Protein AF-A0A9K3J775-F1 (afdb_monomer)

Secondary structure (DSSP, 8-sta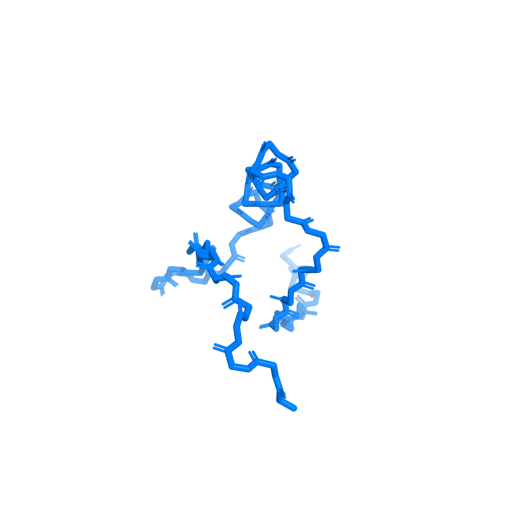te):
--TT--------EETTEE-HHHHHHHHHHHHHTT-SS------------

Sequence (49 aa):
MSPGARIAAYIVCWTGGCLIFDILSAIDQAVVDSVIILLISLGGGASSR

Radius of gyration: 12.95 Å; Cα contacts (8 Å, |Δi|>4): 14; chains: 1; bounding box: 28×18×38 Å

pLDDT: mean 86.01, std 12.15, range [49.97, 97.19]

Foldseek 3Di:
DDPPDDDDDADQADPVGGDPVSVVVSVVVCVVVVPPDDDDDDDDDPPPD

InterPro domains:
  IPR036852 Peptidase S8/S53 domain superfamily [G3DSA:3.40.50.200] (1-47)
  IPR036852 Peptidase S8/S53 domain superfamily [SSF52743] (1-48)

Mean predicted aligned error: 5.86 Å

Structure (mmCIF, N/CA/C/O backbone):
data_AF-A0A9K3J775-F1
#
_entry.id   AF-A0A9K3J775-F1
#
loop_
_atom_site.group_PDB
_atom_site.id
_atom_site.type_symbol
_atom_site.label_atom_id
_atom_site.label_alt_id
_atom_site.label_comp_id
_atom_site.label_asym_id
_atom_site.label_entity_id
_atom_site.label_seq_id
_atom_site.pdbx_PDB_ins_code
_atom_site.Cartn_x
_atom_site.Cartn_y
_atom_site.Cartn_z
_atom_site.occupancy
_atom_site.B_iso_or_equiv
_atom_site.auth_seq_id
_atom_site.auth_comp_id
_atom_site.auth_asym_id
_atom_site.auth_atom_id
_atom_site.pdbx_PDB_model_num
ATOM 1 N N . MET A 1 1 ? 3.721 0.363 19.568 1.00 60.84 1 MET A N 1
ATOM 2 C CA . MET A 1 1 ? 2.830 -0.617 18.904 1.00 60.84 1 MET A CA 1
ATOM 3 C C . MET A 1 1 ? 1.381 -0.279 19.224 1.00 60.84 1 MET A C 1
ATOM 5 O O . MET A 1 1 ? 1.099 -0.059 20.394 1.00 60.84 1 MET A O 1
ATOM 9 N N . SER A 1 2 ? 0.490 -0.256 18.225 1.00 79.56 2 SER A N 1
ATOM 10 C CA . SER A 1 2 ? -0.965 -0.111 18.415 1.00 79.56 2 SER A CA 1
ATOM 11 C C . SER A 1 2 ? -1.674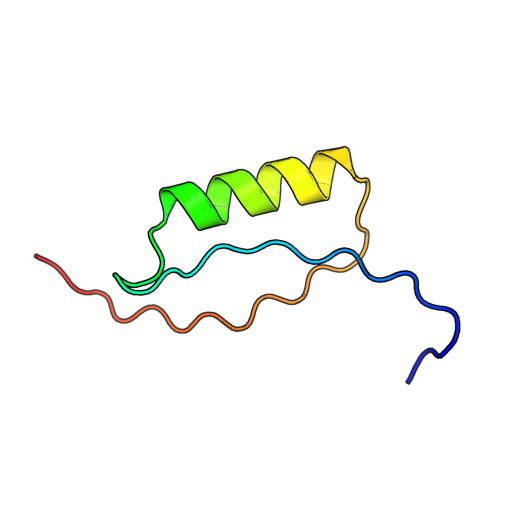 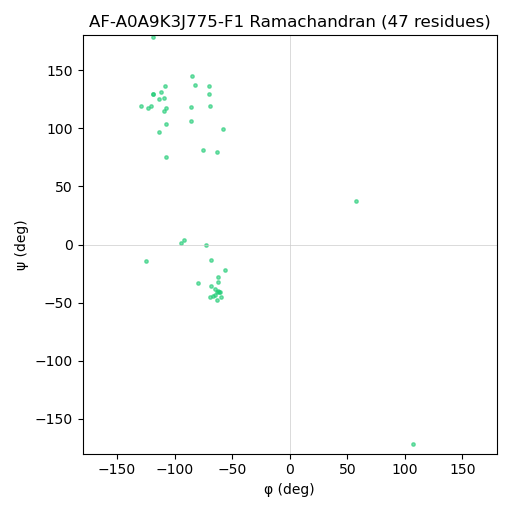-1.405 17.976 1.00 79.56 2 SER A C 1
ATOM 13 O O . SER A 1 2 ? -1.895 -1.589 16.781 1.00 79.56 2 SER A O 1
ATOM 15 N N . PRO A 1 3 ? -1.996 -2.328 18.902 1.00 84.25 3 PRO A N 1
ATOM 16 C CA . PRO A 1 3 ? -2.620 -3.609 18.561 1.00 84.25 3 PRO A CA 1
ATOM 17 C C . PRO A 1 3 ? -4.064 -3.491 18.040 1.00 84.25 3 PRO A C 1
ATOM 19 O O . PRO A 1 3 ? -4.587 -4.456 17.497 1.00 84.25 3 PRO A O 1
ATOM 22 N N . GLY A 1 4 ? -4.708 -2.328 18.198 1.00 89.31 4 GLY A N 1
ATOM 23 C CA . GLY A 1 4 ? -6.063 -2.061 17.697 1.00 89.31 4 GLY A CA 1
ATOM 24 C C . GLY A 1 4 ? -6.116 -1.382 16.323 1.00 89.31 4 GLY A C 1
ATOM 25 O O . GLY A 1 4 ? -7.204 -1.064 15.848 1.00 89.31 4 GLY A O 1
ATOM 26 N N . ALA A 1 5 ? -4.968 -1.110 15.695 1.00 88.50 5 ALA A N 1
ATOM 27 C CA . ALA A 1 5 ? -4.935 -0.468 14.386 1.00 88.50 5 ALA A CA 1
ATOM 28 C C . ALA A 1 5 ? -5.455 -1.415 13.292 1.00 88.50 5 ALA A C 1
ATOM 30 O O . ALA A 1 5 ? -5.091 -2.590 13.241 1.00 88.50 5 ALA A O 1
ATOM 31 N N . ARG A 1 6 ? -6.291 -0.888 12.393 1.00 90.38 6 ARG A N 1
ATOM 32 C CA . ARG A 1 6 ? -6.709 -1.591 11.175 1.00 90.38 6 ARG A CA 1
ATOM 33 C C . ARG A 1 6 ? -5.635 -1.428 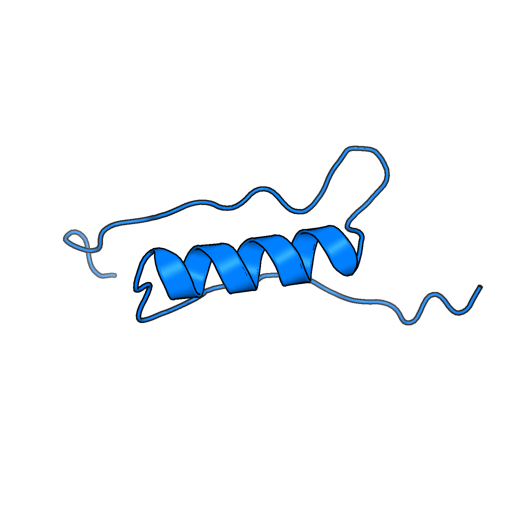10.106 1.00 90.38 6 ARG A C 1
ATOM 35 O O . ARG A 1 6 ? -5.102 -0.334 9.941 1.00 90.38 6 ARG A O 1
ATOM 42 N N . ILE A 1 7 ? -5.327 -2.512 9.400 1.00 91.38 7 ILE A N 1
ATOM 43 C CA . ILE A 1 7 ? -4.287 -2.545 8.368 1.00 91.38 7 ILE A CA 1
ATOM 44 C C . ILE A 1 7 ? -4.959 -2.770 7.013 1.00 91.38 7 ILE A C 1
ATOM 46 O O . ILE A 1 7 ? -5.679 -3.753 6.843 1.00 91.38 7 ILE A O 1
ATOM 50 N N . ALA A 1 8 ? -4.695 -1.874 6.066 1.00 92.44 8 ALA A N 1
ATOM 51 C CA . ALA A 1 8 ? -4.956 -2.064 4.643 1.00 92.44 8 ALA A CA 1
ATOM 52 C C . ALA A 1 8 ? -3.611 -2.260 3.928 1.00 92.44 8 ALA A C 1
ATOM 54 O O . ALA A 1 8 ? -2.636 -1.576 4.249 1.00 92.44 8 ALA A O 1
ATOM 55 N N . ALA A 1 9 ? -3.540 -3.224 3.010 1.00 93.56 9 ALA A N 1
ATOM 56 C CA . ALA A 1 9 ? -2.314 -3.577 2.299 1.00 93.56 9 ALA A CA 1
ATOM 57 C C . ALA A 1 9 ? -2.497 -3.364 0.792 1.00 93.56 9 ALA A C 1
ATOM 59 O O . ALA A 1 9 ? -3.451 -3.876 0.211 1.00 93.56 9 ALA A O 1
ATOM 60 N N . TYR A 1 10 ? -1.551 -2.656 0.171 1.00 92.94 10 TYR A N 1
ATOM 61 C CA . TYR A 1 10 ? -1.574 -2.308 -1.251 1.00 92.94 10 TYR A CA 1
ATOM 62 C C . TYR A 1 10 ? -0.330 -2.891 -1.943 1.00 92.94 10 TYR A C 1
ATOM 64 O O . TYR A 1 10 ? 0.799 -2.569 -1.566 1.00 92.94 10 TYR A O 1
ATOM 72 N N . ILE A 1 11 ? -0.517 -3.776 -2.930 1.00 90.12 11 ILE A N 1
ATOM 73 C CA . ILE A 1 11 ? 0.582 -4.390 -3.696 1.00 90.12 11 ILE A CA 1
ATOM 74 C C . ILE A 1 11 ? 0.955 -3.466 -4.855 1.00 90.12 11 ILE A C 1
ATOM 76 O O . ILE A 1 11 ? 0.142 -3.220 -5.737 1.00 90.12 11 ILE A O 1
ATOM 80 N N . VAL A 1 12 ? 2.200 -2.987 -4.856 1.00 92.31 12 VAL A N 1
ATOM 81 C CA . VAL A 1 12 ? 2.720 -2.049 -5.875 1.00 92.31 12 VAL A CA 1
ATOM 82 C C . VAL A 1 12 ? 3.992 -2.537 -6.566 1.00 92.31 12 VAL A C 1
ATOM 84 O O . VAL A 1 12 ? 4.412 -1.981 -7.576 1.00 92.31 12 VAL A O 1
ATOM 87 N N . CYS A 1 13 ? 4.633 -3.561 -6.008 1.00 90.50 13 CYS A N 1
ATOM 88 C CA . CYS A 1 13 ? 5.846 -4.155 -6.546 1.00 90.50 13 CYS A CA 1
ATOM 89 C C . CYS A 1 13 ? 5.534 -5.557 -7.046 1.00 90.50 13 CYS A C 1
ATOM 91 O O . CYS A 1 13 ? 4.956 -6.370 -6.325 1.00 90.50 13 CYS A O 1
ATOM 93 N N . TRP A 1 14 ? 5.980 -5.840 -8.261 1.00 88.19 14 TRP A N 1
ATOM 94 C CA . TRP A 1 14 ? 5.815 -7.128 -8.916 1.00 88.19 14 TRP A CA 1
ATOM 95 C C . TRP A 1 14 ? 7.184 -7.743 -9.215 1.00 88.19 14 TRP A C 1
ATOM 97 O O . TRP A 1 14 ? 8.226 -7.137 -8.961 1.00 88.19 14 TRP A O 1
ATOM 107 N N . THR A 1 15 ? 7.207 -8.946 -9.789 1.00 87.25 15 THR A N 1
ATOM 108 C CA . THR A 1 15 ? 8.454 -9.629 -10.183 1.00 87.25 15 THR A CA 1
ATOM 109 C C . THR A 1 15 ? 9.328 -8.803 -11.139 1.00 87.25 15 THR A C 1
ATOM 111 O O . THR A 1 15 ? 10.534 -9.020 -11.193 1.00 87.25 15 THR A O 1
ATOM 114 N N . GLY A 1 16 ? 8.746 -7.839 -11.863 1.00 83.00 16 GLY A N 1
ATOM 115 C CA . GLY A 1 16 ? 9.444 -6.905 -12.756 1.00 83.00 16 GLY A CA 1
ATOM 116 C C . GLY A 1 16 ? 9.885 -5.580 -12.117 1.00 83.00 16 GLY A C 1
ATOM 117 O O . GLY A 1 16 ? 10.400 -4.720 -12.827 1.00 83.00 16 GLY A O 1
ATOM 118 N N . GLY A 1 17 ? 9.684 -5.400 -10.808 1.00 85.75 17 GLY A N 1
ATOM 119 C CA . GLY A 1 17 ? 9.961 -4.159 -10.084 1.00 85.75 17 GLY A CA 1
ATOM 120 C C . GLY A 1 17 ? 8.695 -3.400 -9.683 1.00 85.75 17 GLY A C 1
ATOM 121 O O . GLY A 1 17 ? 7.579 -3.907 -9.794 1.00 85.75 17 GLY A O 1
ATOM 122 N N . CYS A 1 18 ? 8.884 -2.180 -9.185 1.00 88.56 18 CYS A N 1
ATOM 123 C CA . CYS A 1 18 ? 7.798 -1.296 -8.769 1.00 88.56 18 CYS A CA 1
ATOM 124 C C . CYS 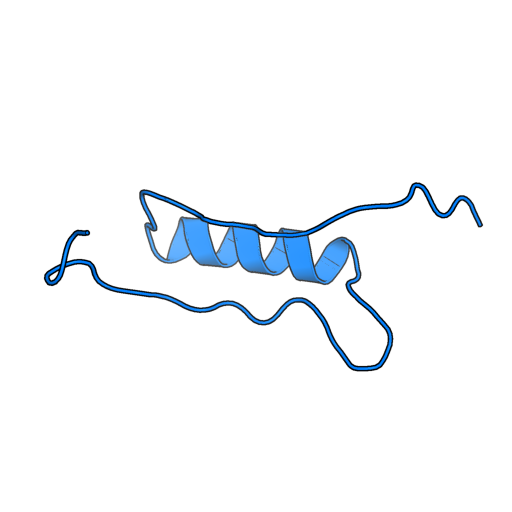A 1 18 ? 7.709 -0.146 -9.770 1.00 88.56 18 CYS A C 1
ATOM 126 O O . CYS A 1 18 ? 8.645 0.649 -9.888 1.00 88.56 18 CYS A O 1
ATOM 128 N N . LEU A 1 19 ? 6.608 -0.066 -10.512 1.00 87.38 19 LEU A N 1
ATOM 129 C CA . LEU A 1 19 ? 6.377 1.044 -11.427 1.00 87.38 19 LEU A CA 1
ATOM 130 C C . LEU A 1 19 ? 5.754 2.212 -10.668 1.00 87.38 19 LEU A C 1
ATOM 132 O O . LEU A 1 19 ? 4.928 2.030 -9.775 1.00 87.38 19 LEU A O 1
ATOM 136 N N . ILE A 1 20 ? 6.112 3.435 -11.061 1.00 87.62 20 ILE A N 1
ATOM 137 C CA . ILE A 1 20 ? 5.583 4.641 -10.408 1.00 87.62 20 ILE A CA 1
ATOM 138 C C . ILE A 1 20 ? 4.061 4.755 -10.557 1.00 87.62 20 ILE A C 1
ATOM 140 O O . ILE A 1 20 ? 3.396 5.297 -9.681 1.00 87.62 20 ILE A O 1
ATOM 144 N N . PHE A 1 21 ? 3.511 4.195 -11.638 1.00 89.44 21 PHE A N 1
ATOM 145 C CA . PHE A 1 21 ? 2.077 4.178 -11.896 1.00 89.44 21 PHE A CA 1
ATOM 146 C C . PHE A 1 21 ? 1.311 3.323 -10.877 1.00 89.44 21 PHE A C 1
ATOM 148 O O . PHE A 1 21 ? 0.311 3.783 -10.3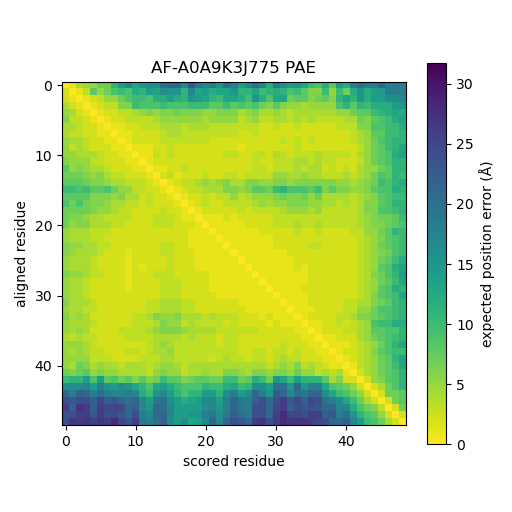33 1.00 89.44 21 PHE A O 1
ATOM 155 N N . ASP A 1 22 ? 1.816 2.130 -10.548 1.00 91.25 22 ASP A N 1
ATOM 156 C CA . ASP A 1 22 ? 1.199 1.255 -9.541 1.00 91.25 22 ASP A CA 1
ATOM 157 C C . ASP A 1 22 ? 1.250 1.892 -8.146 1.00 91.25 22 ASP A C 1
ATOM 159 O O . ASP A 1 22 ? 0.284 1.831 -7.388 1.00 91.25 22 ASP A O 1
ATOM 163 N N . ILE A 1 23 ? 2.358 2.572 -7.827 1.00 92.12 23 ILE A N 1
ATOM 164 C CA . ILE A 1 23 ? 2.521 3.295 -6.559 1.00 92.12 23 ILE A CA 1
ATOM 165 C C . ILE A 1 23 ? 1.490 4.423 -6.444 1.00 92.12 23 ILE A C 1
ATOM 167 O O . ILE A 1 23 ? 0.822 4.537 -5.419 1.00 92.12 23 ILE A O 1
ATOM 171 N N . LEU A 1 24 ? 1.333 5.243 -7.488 1.00 93.00 24 LEU A N 1
ATOM 172 C CA . LEU A 1 24 ? 0.347 6.326 -7.500 1.00 93.00 24 LEU A CA 1
ATOM 173 C C . LEU A 1 24 ? -1.086 5.793 -7.415 1.00 93.00 24 LEU A C 1
ATOM 175 O O . LEU A 1 24 ? -1.887 6.341 -6.663 1.00 93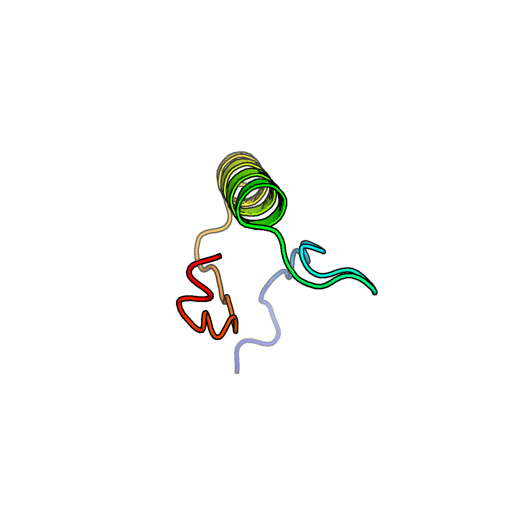.00 24 LEU A O 1
ATOM 179 N N . SER A 1 25 ? -1.390 4.701 -8.122 1.00 94.81 25 SER A N 1
ATOM 180 C CA . SER A 1 25 ? -2.707 4.063 -8.050 1.00 94.81 25 SER A CA 1
ATOM 181 C C . SER A 1 25 ? -3.019 3.542 -6.646 1.00 94.81 25 SER A C 1
ATOM 183 O O . SER A 1 25 ? -4.150 3.670 -6.185 1.00 94.81 25 SER A O 1
ATOM 185 N N . ALA A 1 26 ? -2.039 2.967 -5.948 1.00 94.88 26 ALA A N 1
ATOM 186 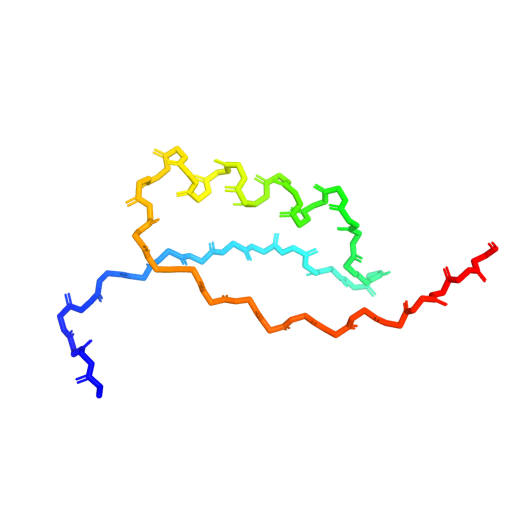C CA . ALA A 1 26 ? -2.221 2.515 -4.573 1.00 94.88 26 ALA A CA 1
ATOM 187 C C . ALA A 1 26 ? -2.408 3.677 -3.590 1.00 94.88 26 ALA A C 1
ATOM 189 O O . ALA A 1 26 ? -3.186 3.559 -2.647 1.00 94.88 26 ALA A O 1
ATOM 190 N N . ILE A 1 27 ? -1.718 4.802 -3.806 1.00 94.75 27 ILE A N 1
ATOM 191 C CA . ILE A 1 27 ? -1.907 6.007 -2.987 1.00 94.75 27 ILE A CA 1
ATOM 192 C C . ILE A 1 27 ? -3.323 6.560 -3.179 1.00 94.75 27 ILE A C 1
ATOM 194 O O . ILE A 1 27 ? -3.971 6.892 -2.191 1.00 94.75 27 ILE A O 1
ATOM 198 N N . ASP A 1 28 ? -3.823 6.613 -4.415 1.00 96.56 28 ASP A N 1
ATOM 199 C CA . ASP A 1 28 ? -5.196 7.044 -4.703 1.00 96.56 28 ASP A CA 1
ATOM 200 C C . ASP A 1 28 ? -6.227 6.146 -3.997 1.00 96.56 28 ASP A C 1
ATOM 202 O O . ASP A 1 28 ? -7.110 6.637 -3.292 1.00 96.56 28 ASP A O 1
ATOM 206 N N . GLN A 1 29 ? -6.040 4.823 -4.060 1.00 96.38 29 GLN A N 1
ATOM 207 C CA . GLN A 1 29 ? -6.883 3.877 -3.324 1.00 96.38 29 GLN A CA 1
ATOM 208 C C . GLN A 1 29 ? -6.809 4.071 -1.805 1.00 96.38 29 GLN A C 1
ATOM 210 O O . GLN A 1 29 ? -7.842 4.056 -1.142 1.00 96.38 29 GLN A O 1
ATOM 215 N N . ALA A 1 30 ? -5.625 4.321 -1.242 1.00 96.06 30 ALA A N 1
ATOM 216 C CA . ALA A 1 30 ? -5.480 4.587 0.189 1.00 96.06 30 ALA A CA 1
ATOM 217 C C . ALA A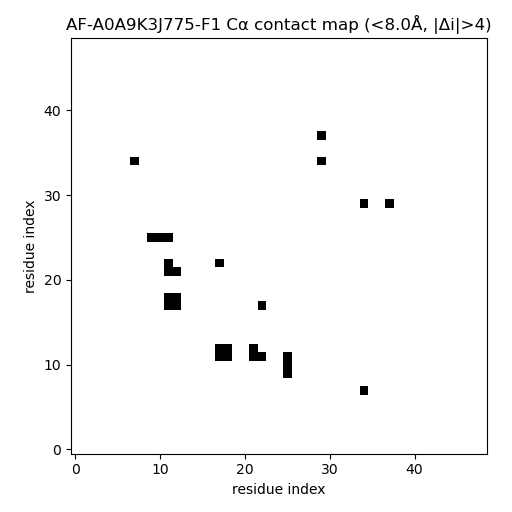 1 30 ? -6.230 5.854 0.641 1.00 96.06 30 ALA A C 1
ATOM 219 O O . ALA A 1 30 ? -6.742 5.903 1.763 1.00 96.06 30 ALA A O 1
ATOM 220 N N . VAL A 1 31 ? -6.328 6.865 -0.230 1.00 95.69 31 VAL A N 1
ATOM 221 C CA . VAL A 1 31 ? -7.129 8.070 0.023 1.00 95.69 31 VAL A CA 1
ATOM 222 C C . VAL A 1 31 ? -8.623 7.741 0.009 1.00 95.69 31 VAL A C 1
ATOM 224 O O . VAL A 1 31 ? -9.336 8.153 0.925 1.00 95.69 31 VAL A O 1
ATOM 227 N N . VAL A 1 32 ? -9.095 6.967 -0.974 1.00 97.19 32 VAL A N 1
ATOM 228 C CA . VAL A 1 32 ? -10.498 6.511 -1.046 1.00 97.19 32 VAL A CA 1
ATOM 229 C C . VAL A 1 32 ? -10.874 5.674 0.182 1.00 97.19 32 VAL A C 1
ATOM 231 O O . VAL A 1 32 ? -11.935 5.877 0.772 1.00 97.19 32 VAL A O 1
ATOM 234 N N . ASP A 1 33 ? -9.965 4.811 0.634 1.00 95.25 33 ASP A N 1
ATOM 235 C CA . ASP A 1 33 ? -10.129 3.973 1.826 1.00 95.25 33 ASP A CA 1
ATOM 236 C C . ASP A 1 33 ? -10.025 4.759 3.148 1.00 95.25 33 ASP A C 1
ATOM 238 O O . ASP A 1 33 ? -10.175 4.187 4.231 1.00 95.25 33 ASP A O 1
ATOM 242 N N . SER A 1 34 ? -9.798 6.079 3.087 1.00 94.38 34 SER A N 1
ATOM 243 C CA . SER A 1 34 ? -9.675 6.966 4.251 1.00 94.38 34 SER A CA 1
ATOM 244 C C . SER A 1 34 ? -8.568 6.540 5.227 1.00 94.38 34 SER A C 1
ATOM 246 O O . SER A 1 34 ? -8.708 6.652 6.450 1.00 94.38 34 SER A O 1
ATOM 248 N N . VAL A 1 35 ? -7.443 6.047 4.699 1.00 94.88 35 VAL A N 1
ATOM 249 C CA . VAL A 1 35 ? -6.271 5.681 5.501 1.00 94.88 35 VAL A CA 1
ATOM 250 C C . VAL A 1 35 ? -5.617 6.944 6.068 1.00 94.88 35 VAL A C 1
ATOM 252 O O . VAL A 1 35 ? -5.140 7.804 5.335 1.00 94.88 35 VAL A O 1
ATOM 255 N N . ILE A 1 36 ? -5.558 7.048 7.397 1.00 92.50 36 ILE A N 1
ATOM 256 C CA . ILE A 1 36 ? -5.015 8.235 8.085 1.00 92.50 36 ILE A CA 1
ATOM 257 C C . ILE A 1 36 ? -3.479 8.226 8.120 1.00 92.50 36 ILE A C 1
ATOM 259 O O . ILE A 1 36 ? -2.845 9.278 8.093 1.00 92.50 36 ILE A O 1
ATOM 263 N N . ILE A 1 37 ? -2.867 7.041 8.207 1.00 92.38 37 ILE A N 1
ATOM 264 C CA . ILE A 1 37 ? -1.411 6.876 8.274 1.00 92.38 37 ILE A CA 1
ATOM 265 C C . ILE A 1 37 ? -0.996 5.856 7.222 1.00 92.38 37 ILE A C 1
ATOM 267 O O . ILE A 1 37 ? -1.399 4.696 7.291 1.00 92.38 37 ILE A O 1
ATOM 271 N N . LEU A 1 38 ? -0.157 6.289 6.284 1.00 93.00 38 LEU A N 1
ATOM 272 C CA . LEU A 1 38 ? 0.372 5.455 5.214 1.00 93.00 38 LEU A CA 1
ATOM 273 C C . LEU A 1 38 ? 1.864 5.190 5.445 1.00 93.00 38 LEU A C 1
ATOM 275 O O . LEU A 1 38 ? 2.651 6.123 5.599 1.00 93.00 38 LEU A O 1
ATOM 279 N N . LEU A 1 39 ? 2.253 3.914 5.463 1.00 90.12 39 LEU A N 1
ATOM 280 C CA . LEU A 1 39 ? 3.651 3.491 5.530 1.00 90.12 39 LEU A CA 1
ATOM 281 C C . LEU A 1 39 ? 4.069 2.936 4.169 1.00 90.12 39 LEU A C 1
ATOM 283 O O . LEU A 1 39 ? 3.545 1.917 3.727 1.00 90.12 39 LEU A O 1
ATOM 287 N N . ILE A 1 40 ? 5.047 3.578 3.536 1.00 89.62 40 ILE A N 1
ATOM 288 C CA . ILE A 1 40 ? 5.619 3.143 2.261 1.00 89.62 40 ILE A CA 1
ATOM 289 C C . ILE A 1 40 ? 7.119 2.959 2.457 1.00 89.62 40 ILE A C 1
ATOM 291 O O . ILE A 1 40 ? 7.836 3.909 2.760 1.00 89.62 40 ILE A O 1
ATOM 295 N N . SER A 1 41 ? 7.596 1.730 2.274 1.00 88.06 41 SER A N 1
ATOM 296 C CA . SER A 1 41 ? 9.024 1.408 2.285 1.00 88.06 41 SER A CA 1
ATOM 297 C C . SER A 1 41 ? 9.478 1.105 0.860 1.00 88.06 41 SER A C 1
ATOM 299 O O . SER A 1 41 ? 9.638 -0.045 0.466 1.00 88.06 41 SER A O 1
ATOM 301 N N . LEU A 1 42 ? 9.615 2.159 0.057 1.00 84.19 42 LEU A N 1
ATOM 302 C CA . LEU A 1 42 ? 10.113 2.080 -1.314 1.00 84.19 42 LEU A CA 1
ATOM 303 C C . LEU A 1 42 ? 11.390 2.912 -1.419 1.00 84.19 42 LEU A C 1
ATOM 305 O O . LEU A 1 42 ? 11.422 4.067 -1.000 1.00 84.19 42 LEU A O 1
ATOM 309 N N . GLY A 1 43 ? 12.444 2.319 -1.975 1.00 74.69 43 GLY A N 1
ATOM 310 C CA . GLY A 1 43 ? 13.703 2.995 -2.277 1.00 74.69 43 GLY A CA 1
ATOM 311 C C . GLY A 1 43 ? 13.836 3.185 -3.782 1.00 74.69 43 GLY A C 1
ATOM 312 O O . GLY A 1 43 ? 14.111 2.229 -4.501 1.00 74.69 43 GLY A O 1
ATOM 313 N N . GLY A 1 44 ? 13.617 4.407 -4.265 1.00 68.00 44 GLY A N 1
ATOM 314 C CA . GLY A 1 44 ? 13.788 4.751 -5.674 1.00 68.00 44 GLY A CA 1
ATOM 315 C C . GLY A 1 44 ? 15.238 5.115 -5.971 1.00 68.00 44 GLY A C 1
ATOM 316 O O . GLY A 1 44 ? 15.683 6.206 -5.625 1.00 68.00 44 GLY A O 1
ATOM 317 N N . GLY A 1 45 ? 15.973 4.234 -6.647 1.00 61.16 45 GLY A N 1
ATOM 318 C CA . GLY A 1 45 ? 17.102 4.692 -7.449 1.00 61.16 45 GLY A CA 1
ATOM 319 C C . GLY A 1 45 ? 16.533 5.442 -8.647 1.00 61.16 45 GLY A C 1
ATOM 320 O O . GLY A 1 45 ? 15.648 4.910 -9.317 1.00 61.16 45 GLY A O 1
ATOM 321 N N . ALA A 1 46 ? 17.010 6.659 -8.918 1.00 56.97 46 ALA A N 1
ATOM 322 C CA . ALA A 1 46 ? 16.752 7.324 -10.189 1.00 56.97 46 ALA A CA 1
ATOM 323 C C . ALA A 1 46 ? 17.406 6.492 -11.301 1.00 56.97 46 ALA A C 1
ATOM 325 O O . ALA A 1 46 ? 18.514 6.774 -11.746 1.00 56.97 46 ALA A O 1
ATOM 326 N N . SER A 1 47 ? 16.754 5.408 -11.718 1.00 57.53 47 SER A N 1
ATOM 327 C CA . SER A 1 47 ? 17.097 4.722 -12.949 1.00 57.53 47 SER A CA 1
ATOM 328 C C . SER A 1 47 ? 16.558 5.606 -14.060 1.00 57.53 47 SER A C 1
ATOM 330 O O . SER A 1 47 ? 15.450 5.422 -14.559 1.00 57.53 47 SER A O 1
ATOM 332 N N . SER A 1 48 ? 17.345 6.636 -14.377 1.00 49.97 48 SER A N 1
ATOM 333 C CA . SER A 1 48 ? 17.315 7.237 -15.697 1.00 49.97 48 SER A CA 1
ATOM 334 C C . SER A 1 48 ? 17.644 6.097 -16.651 1.00 49.97 48 SER A C 1
ATOM 336 O O . SER A 1 48 ? 18.794 5.674 -16.756 1.00 49.97 48 SER A O 1
ATOM 338 N N . ARG A 1 49 ? 16.612 5.521 -17.262 1.00 55.66 49 ARG A N 1
ATOM 339 C CA . ARG A 1 49 ? 16.800 5.106 -18.644 1.00 55.66 49 ARG A CA 1
ATOM 340 C C . ARG A 1 49 ? 17.046 6.349 -19.486 1.00 55.66 49 ARG A C 1
ATOM 342 O O . ARG A 1 49 ? 16.533 7.425 -19.098 1.00 55.66 49 ARG A O 1
#

Organism: Helianthus annuus (NCBI:txid4232)

Solvent-accessible surface area (backbone atoms only — not comparable to full-atom values): 3551 Å² total; per-residue (Å²): 140,69,93,85,65,86,84,86,87,76,90,38,66,52,99,91,47,65,49,73,65,43,46,52,53,44,51,53,51,38,57,76,70,63,58,89,76,86,89,80,94,76,85,82,74,88,74,76,122